Protein AF-A0A3D3QKU2-F1 (afdb_monomer_lite)

Structure (mmCIF, N/CA/C/O backbone):
data_AF-A0A3D3QKU2-F1
#
_entry.id   AF-A0A3D3QKU2-F1
#
loop_
_atom_site.group_PDB
_atom_site.id
_atom_site.type_symbol
_atom_site.label_atom_id
_atom_site.label_alt_id
_atom_site.label_comp_id
_atom_site.label_asym_id
_atom_site.label_entity_id
_atom_site.label_seq_id
_atom_site.pdbx_PDB_ins_code
_atom_site.Cartn_x
_atom_site.Cartn_y
_atom_site.Cartn_z
_atom_site.occupancy
_atom_site.B_iso_or_equiv
_atom_site.auth_seq_id
_atom_site.auth_comp_id
_atom_site.auth_asym_id
_atom_site.auth_atom_id
_atom_site.pdbx_PDB_model_num
ATOM 1 N N . LEU A 1 1 ? 16.562 -0.549 2.872 1.00 66.50 1 LEU A N 1
ATOM 2 C CA . LEU A 1 1 ? 17.098 0.667 2.218 1.00 66.50 1 LEU A CA 1
ATOM 3 C C . LEU A 1 1 ? 15.978 1.636 1.846 1.00 66.50 1 LEU A C 1
ATOM 5 O O . LEU A 1 1 ? 15.994 2.748 2.342 1.00 66.50 1 LEU A O 1
ATOM 9 N N . ALA A 1 2 ? 14.981 1.222 1.051 1.00 73.56 2 ALA A N 1
ATOM 10 C CA . ALA A 1 2 ? 13.914 2.124 0.599 1.00 73.56 2 ALA A CA 1
ATOM 11 C C . ALA A 1 2 ? 13.132 2.797 1.742 1.00 73.56 2 ALA A C 1
ATOM 13 O O . ALA A 1 2 ? 12.913 3.996 1.683 1.00 73.56 2 ALA A O 1
ATOM 14 N N . GLU A 1 3 ? 12.799 2.082 2.820 1.00 78.06 3 GLU A N 1
ATOM 15 C CA . GLU A 1 3 ? 12.143 2.692 3.990 1.00 78.06 3 GLU A CA 1
ATOM 16 C C . GLU A 1 3 ? 12.958 3.822 4.638 1.00 78.06 3 GLU A C 1
ATOM 18 O O . GLU A 1 3 ? 12.391 4.829 5.056 1.00 78.06 3 GLU A O 1
ATOM 23 N N . GLN A 1 4 ? 14.288 3.677 4.697 1.00 82.94 4 GLN A N 1
ATOM 24 C CA . GLN A 1 4 ? 15.179 4.694 5.271 1.00 82.94 4 GLN A CA 1
ATOM 25 C C . GLN A 1 4 ? 15.163 5.981 4.435 1.00 82.94 4 GLN A C 1
ATOM 27 O O . GLN A 1 4 ? 15.234 7.072 4.992 1.00 82.94 4 GLN A O 1
ATOM 32 N N . GLU A 1 5 ? 14.979 5.845 3.121 1.00 90.56 5 GLU A N 1
ATOM 33 C CA . GLU A 1 5 ? 14.870 6.950 2.162 1.00 90.56 5 GLU A CA 1
ATOM 34 C C . GLU A 1 5 ? 13.422 7.445 1.967 1.00 90.56 5 GLU A C 1
ATOM 36 O O . GLU A 1 5 ? 13.169 8.342 1.164 1.00 90.56 5 GLU A O 1
ATOM 41 N N . MET A 1 6 ? 12.445 6.888 2.694 1.00 95.50 6 MET A N 1
ATOM 42 C CA . MET A 1 6 ? 11.026 7.263 2.605 1.00 95.50 6 MET A CA 1
ATOM 43 C C . MET A 1 6 ? 10.467 7.719 3.964 1.00 95.50 6 MET A C 1
ATOM 45 O O . MET A 1 6 ? 9.443 7.200 4.425 1.00 95.50 6 MET A O 1
ATOM 49 N N . PRO A 1 7 ? 11.082 8.726 4.617 1.00 95.50 7 PRO A N 1
ATOM 50 C CA . PRO A 1 7 ? 10.740 9.119 5.985 1.00 95.50 7 PRO A CA 1
ATOM 51 C C . PRO A 1 7 ? 9.283 9.566 6.141 1.00 95.50 7 PRO A C 1
ATOM 53 O O . PRO A 1 7 ? 8.697 9.354 7.199 1.00 95.50 7 PRO A O 1
ATOM 56 N N . GLY A 1 8 ? 8.674 10.128 5.091 1.00 96.50 8 GLY A N 1
ATOM 57 C CA . GLY A 1 8 ? 7.266 10.532 5.109 1.00 96.50 8 GLY A CA 1
ATOM 58 C C . GLY A 1 8 ? 6.302 9.356 5.296 1.00 96.50 8 GLY A C 1
ATOM 59 O O . GLY A 1 8 ? 5.375 9.449 6.097 1.00 96.50 8 GLY A O 1
ATOM 60 N N . LEU A 1 9 ? 6.545 8.225 4.624 1.00 96.06 9 LEU A N 1
ATOM 61 C CA . LEU A 1 9 ? 5.708 7.030 4.777 1.00 96.06 9 LEU A CA 1
ATOM 62 C C . LEU A 1 9 ? 5.899 6.389 6.152 1.00 96.06 9 LEU A C 1
ATOM 64 O O . LEU A 1 9 ? 4.928 5.998 6.793 1.00 96.06 9 LEU A O 1
ATOM 68 N N . ILE A 1 10 ? 7.136 6.349 6.649 1.00 96.81 10 ILE A N 1
ATOM 69 C CA . ILE A 1 10 ? 7.427 5.803 7.979 1.00 96.81 10 ILE A CA 1
ATOM 70 C C . ILE A 1 10 ? 6.819 6.674 9.085 1.00 96.81 10 ILE A C 1
ATOM 72 O O . ILE A 1 10 ? 6.295 6.143 10.065 1.00 96.81 10 ILE A O 1
ATOM 76 N N . ALA A 1 11 ? 6.846 8.000 8.932 1.00 97.50 11 ALA A N 1
ATOM 77 C CA . ALA A 1 11 ? 6.157 8.914 9.838 1.00 97.50 11 ALA A CA 1
ATOM 78 C C . ALA A 1 11 ? 4.641 8.670 9.827 1.00 97.50 11 ALA A C 1
ATOM 80 O O . ALA A 1 11 ? 4.054 8.494 10.893 1.00 97.50 11 ALA A O 1
ATOM 81 N N . ALA A 1 12 ? 4.034 8.546 8.641 1.00 97.44 12 ALA A N 1
ATOM 82 C CA . ALA A 1 12 ? 2.605 8.268 8.506 1.00 97.44 12 ALA A CA 1
ATOM 83 C C . ALA A 1 12 ? 2.199 6.939 9.165 1.00 97.44 12 ALA A C 1
ATOM 85 O O . ALA A 1 12 ? 1.206 6.898 9.890 1.00 97.44 12 ALA A O 1
ATOM 86 N N . ARG A 1 13 ? 2.987 5.868 8.988 1.00 97.25 13 ARG A N 1
ATOM 87 C CA . ARG A 1 13 ? 2.756 4.582 9.673 1.00 97.25 13 ARG A CA 1
ATOM 88 C C . ARG A 1 13 ? 2.785 4.734 11.194 1.00 97.25 13 ARG A C 1
ATOM 90 O O . ARG A 1 13 ? 1.907 4.218 11.876 1.00 97.25 13 ARG A O 1
ATOM 97 N N . LYS A 1 14 ? 3.769 5.458 11.738 1.00 96.94 14 LYS A N 1
ATOM 98 C CA . LYS A 1 14 ? 3.897 5.668 13.192 1.00 96.94 14 LYS A CA 1
ATOM 99 C C . LYS A 1 14 ? 2.752 6.499 13.769 1.00 96.94 14 LYS A C 1
ATOM 101 O O . LYS A 1 14 ? 2.272 6.188 14.853 1.00 96.94 14 LYS A O 1
ATOM 106 N N . GLU A 1 15 ? 2.340 7.547 13.064 1.00 97.94 15 GLU A N 1
ATOM 107 C CA . GLU A 1 15 ? 1.300 8.470 13.523 1.00 97.94 15 GLU A CA 1
ATOM 108 C C . GLU A 1 15 ? -0.103 7.860 13.411 1.00 97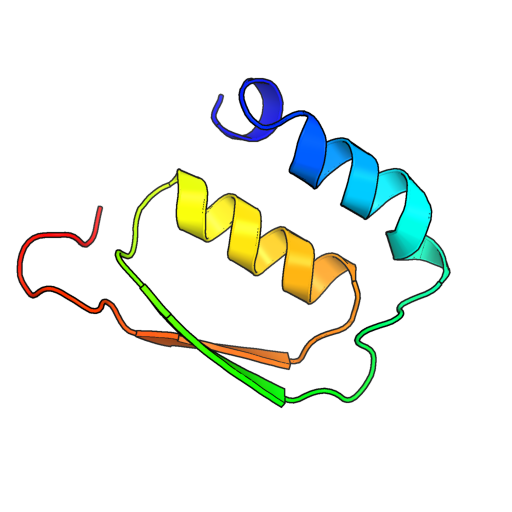.94 15 GLU A C 1
ATOM 110 O O . GLU A 1 15 ? -0.882 7.899 14.367 1.00 97.94 15 GLU A O 1
ATOM 115 N N . TYR A 1 16 ? -0.416 7.254 12.264 1.00 98.19 16 TYR A N 1
ATOM 116 C CA . TYR A 1 16 ? -1.772 6.821 11.927 1.00 98.19 16 TYR A CA 1
ATOM 117 C C . TYR A 1 16 ? -1.996 5.313 12.029 1.00 98.19 16 TYR A C 1
ATOM 119 O O . TYR A 1 16 ? -3.145 4.885 12.098 1.00 98.19 16 TYR A O 1
ATOM 127 N N . GLY A 1 17 ? -0.940 4.500 12.098 1.00 97.56 17 GLY A N 1
ATOM 128 C CA . GLY A 1 17 ? -1.048 3.046 12.256 1.00 97.56 17 GLY A CA 1
ATOM 129 C C . GLY A 1 17 ? -1.968 2.634 13.413 1.00 97.56 17 GLY A C 1
ATOM 130 O O . GLY A 1 17 ? -2.908 1.882 13.179 1.00 97.56 17 GLY A O 1
ATOM 131 N N . PRO A 1 18 ? -1.822 3.175 14.639 1.00 97.81 18 PRO A N 1
ATOM 132 C CA . PRO A 1 18 ? -2.718 2.833 15.750 1.00 97.81 18 PRO A CA 1
ATOM 133 C C . PRO A 1 18 ? -4.189 3.213 15.521 1.00 97.81 18 PRO A C 1
ATOM 135 O O . PRO A 1 18 ? -5.078 2.618 16.122 1.00 97.81 18 PRO A O 1
ATOM 138 N N . GLN A 1 19 ? -4.446 4.212 14.673 1.00 98.06 19 GLN A N 1
ATOM 139 C CA . GLN A 1 19 ? -5.784 4.739 14.394 1.00 98.06 19 GLN A CA 1
ATOM 140 C C . GLN A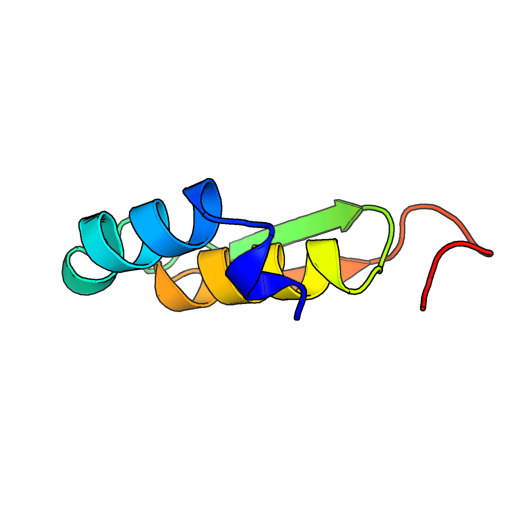 1 19 ? -6.498 3.948 13.288 1.00 98.06 19 GLN A C 1
ATOM 142 O O . GLN A 1 19 ? -7.713 4.072 13.157 1.00 98.06 19 GLN A O 1
ATOM 147 N N . GLN A 1 20 ? -5.755 3.148 12.507 1.00 97.94 20 GLN A N 1
ATOM 148 C CA . GLN A 1 20 ? -6.258 2.350 11.382 1.00 97.94 20 GLN A CA 1
ATOM 149 C C . GLN A 1 20 ? -7.248 3.131 10.488 1.00 97.94 20 GLN A C 1
ATOM 151 O O . GLN A 1 20 ? -8.370 2.674 10.253 1.00 97.94 20 GLN A O 1
ATOM 156 N N . PRO A 1 21 ? -6.889 4.332 9.993 1.00 98.25 21 PRO A N 1
ATOM 157 C CA . PRO A 1 21 ? -7.846 5.225 9.336 1.00 98.25 21 PRO A CA 1
ATOM 158 C C . PRO A 1 21 ? -8.381 4.687 8.004 1.00 98.25 21 PRO A C 1
ATOM 160 O O . PRO A 1 21 ? -9.377 5.198 7.498 1.00 98.25 21 PRO A O 1
ATOM 163 N N . LEU A 1 22 ? -7.727 3.681 7.418 1.00 98.38 22 LEU A N 1
ATOM 164 C CA . LEU A 1 22 ? -8.147 3.052 6.167 1.00 98.38 22 LEU A CA 1
ATOM 165 C C . LEU A 1 22 ? -8.862 1.711 6.390 1.00 98.38 22 LEU A C 1
ATOM 167 O O . LEU A 1 22 ? -9.157 1.017 5.416 1.00 98.38 22 LEU A O 1
ATOM 171 N N . ALA A 1 23 ? -9.161 1.347 7.643 1.00 98.38 23 ALA A N 1
ATOM 172 C CA . ALA A 1 23 ? -9.850 0.107 7.980 1.00 98.38 23 ALA A CA 1
ATOM 173 C C . ALA A 1 23 ? -11.150 -0.069 7.182 1.00 98.38 23 ALA A C 1
ATOM 175 O O . ALA A 1 23 ? -12.030 0.793 7.168 1.00 98.38 23 ALA A O 1
ATOM 176 N N . GLY A 1 24 ? -11.278 -1.222 6.523 1.00 96.44 24 GLY A N 1
ATOM 177 C CA . GLY A 1 24 ? -12.459 -1.586 5.735 1.00 96.44 24 GLY A CA 1
ATOM 178 C C . GLY A 1 2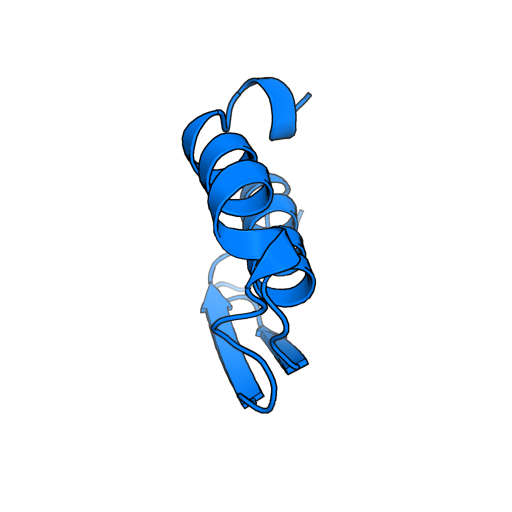4 ? -12.499 -0.995 4.323 1.00 96.44 24 GLY A C 1
ATOM 179 O O . GLY A 1 24 ? -13.397 -1.344 3.551 1.00 96.44 24 GLY A O 1
ATOM 180 N N . LEU A 1 25 ? -11.533 -0.152 3.947 1.00 98.31 25 LEU A N 1
ATOM 181 C CA . LEU A 1 25 ? -11.415 0.345 2.580 1.00 98.31 25 LEU A CA 1
ATOM 182 C C . LEU A 1 25 ? -10.753 -0.694 1.676 1.00 98.31 25 LEU A C 1
ATOM 184 O O . LEU A 1 25 ? -9.743 -1.301 2.027 1.00 98.31 25 LEU A O 1
ATOM 188 N N . LYS A 1 26 ? -11.311 -0.848 0.472 1.00 98.31 26 LYS A N 1
ATOM 189 C CA . LYS A 1 26 ? -10.730 -1.650 -0.608 1.00 98.31 26 LYS A CA 1
ATOM 190 C C . LYS A 1 26 ? -10.073 -0.721 -1.617 1.00 98.31 26 LYS A C 1
ATOM 192 O O . LYS A 1 26 ? -10.765 0.020 -2.314 1.00 98.31 26 LYS A O 1
ATOM 197 N N . VAL A 1 27 ? -8.751 -0.760 -1.693 1.00 98.00 27 VAL A N 1
ATOM 198 C CA . VAL A 1 27 ? -7.943 0.126 -2.531 1.00 98.00 27 VAL A CA 1
ATOM 199 C C . VAL A 1 27 ? -7.443 -0.643 -3.749 1.00 98.00 27 VAL A C 1
ATOM 201 O O . VAL A 1 27 ? -6.759 -1.655 -3.622 1.00 98.00 27 VAL A O 1
ATOM 204 N N . ALA A 1 28 ? -7.767 -0.149 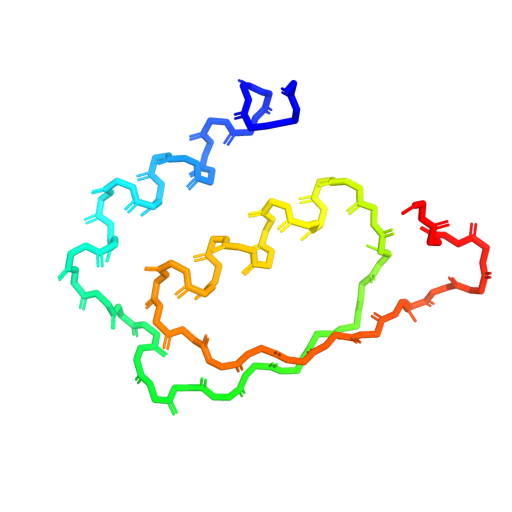-4.943 1.00 98.12 28 ALA A N 1
ATOM 205 C CA . ALA A 1 28 ? -7.210 -0.638 -6.199 1.00 98.12 28 ALA A CA 1
ATOM 206 C C . ALA A 1 28 ? -6.213 0.392 -6.744 1.00 98.12 28 ALA A C 1
ATOM 208 O O . ALA A 1 28 ? -6.598 1.526 -7.028 1.00 98.12 28 ALA A O 1
ATOM 209 N N . GLY A 1 29 ? -4.945 0.010 -6.886 1.00 97.19 29 GLY A N 1
ATOM 210 C CA . GLY A 1 29 ? -3.896 0.877 -7.419 1.00 97.19 29 GLY A CA 1
ATOM 211 C C . GLY A 1 29 ? -3.405 0.449 -8.797 1.00 97.19 29 GL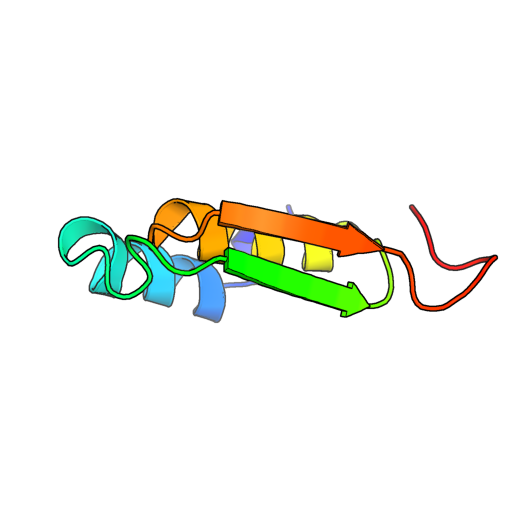Y A C 1
ATOM 212 O O . GLY A 1 29 ? -3.294 -0.740 -9.092 1.00 97.19 29 GLY A O 1
ATOM 213 N N . SER A 1 30 ? -3.092 1.438 -9.633 1.00 97.44 30 SER A N 1
ATOM 214 C CA . SER A 1 30 ? -2.418 1.265 -10.922 1.00 97.44 30 SER A CA 1
ATOM 215 C C . SER A 1 30 ? -1.243 2.236 -10.988 1.00 97.44 30 SER A C 1
ATOM 217 O O . SER A 1 30 ? -1.409 3.415 -11.298 1.00 97.44 30 SER A O 1
ATOM 219 N N . LEU A 1 31 ? -0.060 1.754 -10.615 1.00 96.31 31 LEU A N 1
ATOM 220 C CA . LEU A 1 31 ? 1.177 2.535 -10.552 1.00 96.31 31 LEU A CA 1
ATOM 221 C C . LEU A 1 31 ? 2.362 1.616 -10.830 1.00 96.31 31 LEU A C 1
ATOM 223 O O . LEU A 1 31 ? 2.273 0.422 -10.556 1.00 96.31 31 LEU A O 1
ATOM 227 N N . HIS A 1 32 ? 3.466 2.166 -11.337 1.00 96.25 32 HIS A N 1
ATOM 228 C CA . HIS A 1 32 ? 4.713 1.432 -11.547 1.00 96.25 32 HIS A CA 1
ATOM 229 C C . HIS A 1 32 ? 5.057 0.563 -10.340 1.00 96.25 32 HIS A C 1
ATOM 231 O O . HIS A 1 32 ? 5.101 1.052 -9.214 1.00 96.25 32 HIS A O 1
ATOM 237 N N . MET A 1 33 ? 5.274 -0.728 -10.573 1.00 94.50 33 MET A N 1
ATOM 238 C CA . MET A 1 33 ? 5.487 -1.674 -9.487 1.00 94.50 33 MET A CA 1
ATOM 239 C C . MET A 1 33 ? 6.972 -1.727 -9.113 1.00 94.50 33 MET A C 1
ATOM 241 O O . MET 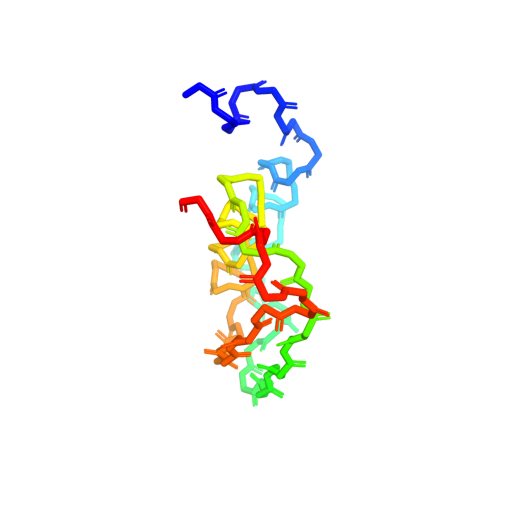A 1 33 ? 7.681 -2.649 -9.499 1.00 94.50 33 MET A O 1
ATOM 245 N N . THR A 1 34 ? 7.448 -0.703 -8.403 1.00 94.25 34 THR A N 1
ATOM 246 C CA . THR A 1 34 ? 8.846 -0.589 -7.952 1.00 94.25 34 THR A CA 1
ATOM 247 C C . THR A 1 34 ? 8.993 -0.864 -6.452 1.00 94.25 34 THR A C 1
ATOM 249 O O . THR A 1 34 ? 8.004 -0.951 -5.719 1.00 94.25 34 THR A O 1
ATOM 252 N N . VAL A 1 35 ? 10.238 -0.911 -5.962 1.00 94.00 35 VAL A N 1
ATOM 253 C CA . VAL A 1 35 ? 10.547 -1.041 -4.526 1.00 94.00 35 VAL A CA 1
ATOM 254 C C . VAL A 1 35 ? 9.909 0.083 -3.696 1.00 94.00 35 VAL A C 1
ATOM 256 O O . VAL A 1 35 ? 9.382 -0.167 -2.617 1.00 94.00 35 VAL A O 1
ATOM 259 N N . GLN A 1 36 ? 9.902 1.322 -4.191 1.00 94.75 36 GLN A N 1
ATOM 260 C CA . GLN A 1 36 ? 9.267 2.450 -3.497 1.00 94.75 36 GLN A CA 1
ATOM 261 C C . GLN A 1 36 ? 7.747 2.272 -3.410 1.00 94.75 36 GLN A C 1
ATOM 263 O O . GLN A 1 36 ? 7.134 2.585 -2.390 1.00 94.75 36 GLN A O 1
ATOM 268 N N . THR A 1 37 ? 7.130 1.741 -4.467 1.00 95.75 37 THR A N 1
ATOM 269 C CA . THR A 1 37 ? 5.694 1.456 -4.474 1.00 95.75 37 THR A CA 1
ATOM 270 C C . THR A 1 37 ? 5.345 0.294 -3.549 1.00 95.75 37 THR A C 1
ATOM 272 O O . THR A 1 37 ? 4.285 0.336 -2.934 1.00 95.75 37 THR A O 1
ATOM 275 N N . ALA A 1 38 ? 6.236 -0.683 -3.350 1.00 95.94 38 ALA A N 1
ATOM 276 C CA . ALA A 1 38 ? 6.051 -1.699 -2.312 1.00 95.94 38 ALA A CA 1
ATOM 277 C C . ALA A 1 38 ? 5.952 -1.064 -0.909 1.00 95.94 38 ALA A C 1
ATOM 279 O O . ALA A 1 38 ? 4.988 -1.328 -0.194 1.00 95.94 38 ALA A O 1
ATOM 280 N N . VAL A 1 39 ? 6.851 -0.130 -0.564 1.00 97.06 39 VAL A N 1
ATOM 281 C CA . VAL A 1 39 ? 6.794 0.603 0.721 1.00 97.06 39 VAL A CA 1
ATOM 282 C C . VAL A 1 39 ? 5.499 1.419 0.852 1.00 97.06 39 VAL A C 1
ATOM 284 O O . VAL A 1 39 ? 4.933 1.525 1.945 1.00 97.06 39 VAL A O 1
ATOM 287 N N . LEU A 1 40 ? 4.989 1.983 -0.248 1.00 97.56 40 LEU A N 1
ATOM 288 C CA . LEU A 1 40 ? 3.684 2.651 -0.267 1.00 97.56 40 LEU A CA 1
ATOM 289 C C . LEU A 1 40 ? 2.534 1.669 -0.002 1.00 97.56 40 LEU A C 1
ATOM 291 O O . LEU A 1 40 ? 1.686 1.957 0.837 1.00 97.56 40 LEU A O 1
ATOM 295 N N . ILE A 1 41 ? 2.502 0.524 -0.686 1.00 97.81 41 ILE A N 1
ATOM 296 C CA . ILE A 1 41 ? 1.452 -0.490 -0.515 1.00 97.81 41 ILE A CA 1
ATOM 297 C C . ILE A 1 41 ? 1.436 -1.003 0.924 1.00 97.81 41 ILE A C 1
ATOM 299 O O . ILE A 1 41 ? 0.381 -1.022 1.550 1.00 97.81 41 ILE A O 1
ATOM 303 N N . GLU A 1 42 ? 2.599 -1.343 1.474 1.00 97.75 42 GLU A N 1
ATOM 304 C CA . GLU A 1 42 ? 2.729 -1.750 2.873 1.00 97.75 42 GLU A CA 1
ATOM 305 C C . GLU A 1 42 ? 2.260 -0.656 3.835 1.00 97.75 42 GLU A C 1
ATOM 307 O O . GLU A 1 42 ? 1.599 -0.956 4.818 1.00 97.75 42 GLU A O 1
ATOM 312 N N . THR A 1 43 ? 2.515 0.621 3.527 1.00 98.12 43 THR A N 1
ATOM 313 C CA . THR A 1 43 ? 1.967 1.733 4.319 1.00 98.12 43 THR A CA 1
ATOM 314 C C . THR A 1 43 ? 0.442 1.714 4.305 1.00 98.12 43 THR A C 1
ATOM 316 O O . THR A 1 43 ? -0.178 1.806 5.354 1.00 98.12 43 THR A O 1
ATOM 319 N N . LEU A 1 44 ? -0.189 1.554 3.141 1.00 98.38 44 LEU A N 1
ATOM 320 C CA . LEU A 1 44 ? -1.652 1.503 3.050 1.00 98.38 44 LEU A CA 1
ATOM 321 C C . LEU A 1 44 ? -2.240 0.324 3.842 1.00 98.38 44 LEU A C 1
ATOM 323 O O . LEU A 1 44 ? -3.264 0.492 4.506 1.00 98.38 44 LEU A O 1
ATOM 327 N N . VAL A 1 45 ? -1.575 -0.833 3.807 1.00 98.12 45 VAL A N 1
ATOM 328 C CA . VAL A 1 45 ? -1.952 -2.018 4.592 1.00 98.12 45 VAL A CA 1
ATOM 329 C C . VAL A 1 45 ? -1.771 -1.769 6.091 1.00 98.12 45 VAL A C 1
ATOM 331 O O . VAL A 1 45 ? -2.692 -2.036 6.856 1.00 98.12 45 VAL A O 1
ATOM 334 N N . ASP A 1 46 ? -0.648 -1.181 6.512 1.00 97.94 46 ASP A N 1
ATOM 335 C CA . ASP A 1 46 ? -0.383 -0.817 7.913 1.00 97.94 46 ASP A CA 1
ATOM 336 C C . ASP A 1 46 ? -1.408 0.193 8.451 1.00 97.94 46 ASP A C 1
ATOM 338 O O . ASP A 1 46 ? -1.686 0.216 9.648 1.00 97.94 46 ASP A O 1
ATOM 342 N N . LEU A 1 47 ? -1.995 1.019 7.580 1.00 98.50 47 LEU A N 1
ATOM 343 C CA . LEU A 1 47 ? -3.079 1.945 7.917 1.00 98.50 47 LEU A CA 1
ATOM 344 C C . LEU A 1 47 ? -4.483 1.299 7.855 1.00 98.50 47 LEU A C 1
ATOM 346 O O . LEU A 1 47 ? -5.468 1.982 8.147 1.00 98.50 47 LEU A O 1
ATOM 350 N N . GLY A 1 48 ? -4.590 0.013 7.505 1.00 98.19 48 GLY A N 1
ATOM 351 C CA . GLY A 1 48 ? -5.811 -0.799 7.596 1.00 98.19 48 GLY A CA 1
ATOM 352 C C . GLY A 1 48 ? -6.519 -1.119 6.274 1.00 98.19 48 GLY A C 1
ATOM 353 O O . GLY A 1 48 ? -7.609 -1.695 6.297 1.00 98.19 48 GLY A O 1
ATOM 354 N N . ALA A 1 49 ? -5.948 -0.753 5.124 1.00 98.50 49 ALA A N 1
ATOM 355 C CA . ALA A 1 49 ? -6.575 -0.990 3.823 1.00 98.50 49 ALA A CA 1
ATOM 356 C C . ALA A 1 49 ? -6.412 -2.441 3.322 1.00 98.50 49 ALA A C 1
ATOM 358 O O . ALA A 1 49 ? -5.364 -3.060 3.496 1.00 98.50 49 ALA A O 1
ATOM 359 N N . ASP A 1 50 ? -7.411 -2.942 2.588 1.00 98.44 50 ASP A N 1
ATOM 360 C CA . ASP A 1 50 ? -7.296 -4.125 1.720 1.00 98.44 50 ASP A CA 1
ATOM 361 C C . ASP A 1 50 ? -6.885 -3.665 0.314 1.00 98.44 50 ASP A C 1
ATOM 363 O O . ASP A 1 50 ? -7.619 -2.918 -0.339 1.00 98.44 50 ASP A O 1
ATOM 367 N N . VAL A 1 51 ? -5.695 -4.058 -0.146 1.00 98.19 51 VAL A N 1
ATOM 368 C CA . VAL A 1 51 ? -5.062 -3.481 -1.339 1.00 98.19 51 VAL A CA 1
ATOM 369 C C . VAL A 1 51 ? -4.936 -4.511 -2.461 1.00 98.19 51 VAL A C 1
ATOM 371 O O . VAL A 1 51 ? -4.425 -5.614 -2.276 1.00 98.19 51 VAL A O 1
ATOM 374 N N . ARG A 1 52 ? -5.322 -4.114 -3.677 1.00 97.69 52 ARG A N 1
ATOM 375 C CA . ARG A 1 52 ? -4.959 -4.790 -4.930 1.00 97.69 52 ARG A CA 1
ATOM 376 C C . ARG A 1 52 ? -4.206 -3.831 -5.832 1.00 97.69 52 ARG A C 1
ATOM 378 O O . ARG A 1 52 ? -4.555 -2.657 -5.915 1.00 97.69 52 ARG A O 1
ATOM 385 N N . TRP A 1 53 ? -3.200 -4.333 -6.538 1.00 97.88 53 TRP A N 1
ATOM 386 C CA . TRP A 1 53 ? -2.325 -3.484 -7.338 1.00 97.88 53 TRP A CA 1
ATOM 387 C C . TRP A 1 53 ? -2.027 -4.079 -8.707 1.00 97.88 53 TRP A C 1
ATOM 389 O O . TRP A 1 53 ? -1.928 -5.296 -8.861 1.00 97.88 53 TRP A O 1
ATOM 399 N N . VAL A 1 54 ? -1.853 -3.201 -9.691 1.00 95.31 54 VAL A N 1
ATOM 400 C CA . VAL A 1 54 ? -1.330 -3.522 -11.019 1.00 95.31 54 VAL A CA 1
ATOM 401 C C . VAL A 1 54 ? -0.267 -2.504 -11.415 1.00 95.31 54 VAL A C 1
ATOM 403 O O . VAL A 1 54 ? -0.299 -1.350 -10.987 1.00 95.31 54 VAL A O 1
ATOM 406 N N . SER A 1 55 ? 0.675 -2.926 -12.256 1.00 92.50 55 SER A N 1
ATOM 407 C CA . SER A 1 55 ? 1.621 -1.995 -12.867 1.00 92.50 55 SER A CA 1
ATOM 408 C C . SER A 1 55 ? 0.936 -1.202 -13.979 1.00 92.50 55 SER A C 1
ATOM 410 O O . SER A 1 55 ? 0.218 -1.774 -14.799 1.00 92.50 55 SER A O 1
ATOM 412 N N . CYS A 1 56 ? 1.183 0.107 -14.044 1.00 91.88 56 CYS A N 1
ATOM 413 C CA . CYS A 1 56 ? 0.648 0.961 -15.108 1.00 91.88 56 CYS A CA 1
ATOM 414 C C . CYS A 1 56 ? 1.524 0.978 -16.376 1.00 91.88 56 CYS A C 1
ATOM 416 O O . CYS A 1 56 ? 1.175 1.635 -17.356 1.00 91.88 56 CYS A O 1
ATOM 418 N N . ASN A 1 57 ? 2.657 0.259 -16.381 1.00 89.56 57 ASN A N 1
ATOM 419 C CA . ASN A 1 57 ? 3.521 0.135 -17.554 1.00 89.56 57 ASN A CA 1
ATOM 420 C C . ASN A 1 57 ? 4.225 -1.230 -17.626 1.00 89.56 57 ASN A C 1
ATOM 422 O O . ASN A 1 57 ? 4.811 -1.698 -16.646 1.00 89.56 57 ASN A O 1
ATOM 426 N N . ILE A 1 58 ? 4.224 -1.816 -18.826 1.00 85.88 58 ILE A N 1
ATOM 427 C CA . ILE A 1 58 ? 4.710 -3.174 -19.118 1.00 85.88 58 ILE A CA 1
ATOM 428 C C . ILE A 1 58 ? 6.205 -3.413 -18.834 1.00 85.88 58 ILE A C 1
ATOM 430 O O . ILE A 1 58 ? 6.601 -4.565 -18.708 1.00 85.88 58 ILE A O 1
ATOM 434 N N . PHE A 1 59 ? 7.026 -2.366 -18.701 1.00 85.25 59 PHE A N 1
ATOM 435 C CA . PHE A 1 59 ? 8.474 -2.477 -18.454 1.00 85.25 59 PHE A CA 1
ATOM 436 C C . PHE A 1 59 ? 8.907 -2.015 -17.056 1.00 85.25 59 PHE A C 1
ATOM 438 O O . PHE A 1 59 ? 10.097 -1.933 -16.776 1.00 85.25 59 PHE A O 1
ATOM 445 N N . SER A 1 60 ? 7.959 -1.648 -16.193 1.00 74.81 60 SER A N 1
ATOM 446 C CA . SER A 1 60 ? 8.251 -0.885 -14.968 1.00 74.81 60 SER A CA 1
ATOM 447 C C . SER A 1 60 ? 8.173 -1.678 -13.664 1.00 74.81 60 SER A C 1
ATOM 449 O O . SER A 1 60 ? 8.363 -1.104 -12.593 1.00 74.81 60 SER A O 1
ATOM 451 N N . THR A 1 61 ? 7.874 -2.973 -13.749 1.00 70.75 61 THR A N 1
ATOM 452 C CA . THR A 1 61 ? 7.891 -3.866 -12.589 1.00 70.75 61 THR A CA 1
ATOM 453 C C . THR A 1 61 ? 9.334 -4.245 -12.261 1.00 70.75 61 THR A C 1
ATOM 455 O O . THR A 1 61 ? 10.062 -4.659 -13.164 1.00 70.75 61 THR A O 1
ATOM 458 N N . GLN A 1 62 ? 9.736 -4.091 -10.998 1.00 62.81 62 GLN A N 1
ATOM 459 C CA . GLN A 1 62 ? 11.063 -4.447 -10.477 1.00 62.81 62 GLN A CA 1
ATOM 460 C C . GLN A 1 62 ? 10.963 -5.544 -9.424 1.00 62.81 62 GLN A C 1
ATOM 462 O O . GLN A 1 62 ? 10.009 -5.486 -8.617 1.00 62.81 62 GLN A O 1
#

Sequence (62 aa):
LAEQEMPGLIAARKEYGPQQPLAGLKVAGSLHMTVQTAVLIETLVDLGADVRWVSCNIFSTQ

Secondary structure (DSSP, 8-state):
-TTTT-HHHHHHHHHHGGG-TTTT-EEEEES---HHHHHHHHHHHHTT-EEEEE-SSTT---

pLDDT: mean 93.68, std 8.21, range [62.81, 98.5]

Radius of gyration: 12.1 Å; chains: 1; bounding box: 30×15×35 Å

Foldseek 3Di:
DLCVVCVVLVVLLVPQLVVLQQAPAEEEEEAQADPNVVSVVVSNVSSHYRYDYDYNDPVRHD